Protein AF-A0A2V8AXY9-F1 (afdb_monomer)

Foldseek 3Di:
DPVVVVVVVVVVVVVVVVVVVPPPCVVLLVVLVDQDWDDLVSLVSLLVVQCVLCVQWAKWWDDPPDTHHDDPVSVCLVCVQSVDSPPKTWPGWDDDPNFIWTKIKDWDCDPPNVWTKIKIFTAGSPSSYTFKIWIGTPDPPPDIDMTTIDIDNDD

Nearest PDB structures (foldseek):
  3otl-assembly1_B  TM=3.131E-01  e=5.579E-01  Rhizobium johnstonii 3841
  3rd6-assembly2_A  TM=4.318E-01  e=3.372E+00  Mesorhizobium loti
  3rd6-assembly2_B-2  TM=3.376E-01  e=2.546E+00  Mesorhizobium loti
  3put-assembly1_A  TM=3.020E-01  e=2.275E+00  Rhizobium etli CFN 42
  3put-assembly1_B  TM=3.181E-01  e=4.223E+00  Rhizobium etli CFN 42

Sequence (155 aa):
MNATKEFAALLIVALVAAACGRDQDRPIKDRLRASEPLTEDDIARAFDAVGRAMSGKAPRVKHGALMRQLDEQERAQLFNVLGDPRGLADAGLRAVDGAMVRGVRAPATSPQSEIEATGTVWIDVSSLLPRRYEFTYAMPGFGDTAFDLVFENTP

Structure (mmCIF, N/CA/C/O backbone):
data_AF-A0A2V8AXY9-F1
#
_entry.id   AF-A0A2V8AXY9-F1
#
loop_
_atom_site.group_PDB
_atom_site.id
_atom_site.type_symbol
_atom_site.label_atom_id
_atom_site.label_alt_id
_atom_site.label_comp_id
_atom_site.label_asym_id
_atom_site.label_entity_id
_atom_site.label_seq_id
_atom_site.pdbx_PDB_ins_code
_atom_site.Cartn_x
_atom_site.Cartn_y
_atom_site.Cartn_z
_atom_site.occupancy
_atom_site.B_iso_or_equiv
_atom_site.auth_seq_id
_atom_site.auth_comp_id
_atom_site.auth_asym_id
_atom_site.auth_atom_id
_atom_site.pdbx_PDB_model_num
ATOM 1 N N . MET A 1 1 ? -48.476 11.265 -32.194 1.00 48.16 1 MET A N 1
ATOM 2 C CA . MET A 1 1 ? -47.487 10.163 -32.268 1.00 48.16 1 MET A CA 1
ATOM 3 C C . MET A 1 1 ? -46.087 10.746 -32.072 1.00 48.16 1 MET A C 1
ATOM 5 O O . MET A 1 1 ? -45.482 11.081 -33.069 1.00 48.16 1 MET A O 1
ATOM 9 N N . ASN A 1 2 ? -45.604 10.948 -30.836 1.00 53.28 2 ASN A N 1
ATOM 10 C CA . ASN A 1 2 ? -44.209 11.378 -30.565 1.00 53.28 2 ASN A CA 1
ATOM 11 C C . ASN A 1 2 ? -43.709 10.949 -29.169 1.00 53.28 2 ASN A C 1
ATOM 13 O O . ASN A 1 2 ? -42.538 10.630 -29.027 1.00 53.28 2 ASN A O 1
ATOM 17 N N . ALA A 1 3 ? -44.591 10.806 -28.172 1.00 48.94 3 ALA A N 1
ATOM 18 C CA . ALA A 1 3 ? -44.189 10.406 -26.816 1.00 48.94 3 ALA A CA 1
ATOM 19 C C . ALA A 1 3 ? -43.548 9.001 -26.731 1.00 48.94 3 ALA A C 1
ATOM 21 O O . ALA A 1 3 ? -42.611 8.787 -25.972 1.00 48.94 3 ALA A O 1
ATOM 22 N N . THR A 1 4 ? -43.994 8.036 -27.540 1.00 49.78 4 THR A N 1
ATOM 23 C CA . THR A 1 4 ? -43.473 6.656 -27.492 1.00 49.78 4 THR A CA 1
ATOM 24 C C . THR A 1 4 ? -42.067 6.498 -28.074 1.00 49.78 4 THR A C 1
ATOM 26 O O . THR A 1 4 ? -41.355 5.577 -27.683 1.00 49.78 4 THR A O 1
ATOM 29 N N . LYS A 1 5 ? -41.636 7.395 -28.974 1.00 49.25 5 LYS A N 1
ATOM 30 C CA . LYS A 1 5 ? -40.272 7.379 -29.533 1.00 49.25 5 LYS A CA 1
ATOM 31 C C . LYS A 1 5 ? -39.256 8.009 -28.576 1.00 49.25 5 LYS A C 1
ATOM 33 O O . LYS A 1 5 ? -38.149 7.496 -28.460 1.00 49.25 5 LYS A O 1
ATOM 38 N N . GLU A 1 6 ? -39.648 9.059 -27.855 1.00 51.03 6 GLU A N 1
ATOM 39 C CA . GLU A 1 6 ? -38.782 9.729 -26.873 1.00 51.03 6 GLU A CA 1
ATOM 40 C C . GLU A 1 6 ? -38.516 8.856 -25.639 1.00 51.03 6 GLU A C 1
ATOM 42 O O . GLU A 1 6 ? -37.375 8.756 -25.190 1.00 51.03 6 GLU A O 1
ATOM 47 N N . PHE A 1 7 ? -39.530 8.130 -25.152 1.00 51.56 7 PHE A N 1
ATOM 48 C CA . PHE A 1 7 ? -39.357 7.184 -24.043 1.00 51.56 7 PHE A CA 1
ATOM 49 C C . PHE A 1 7 ? -38.440 6.009 -24.398 1.00 51.56 7 PHE A C 1
ATOM 51 O O . PHE A 1 7 ? -37.609 5.610 -23.583 1.00 51.56 7 PHE A O 1
ATOM 58 N N . ALA A 1 8 ? -38.549 5.473 -25.617 1.00 56.06 8 ALA A N 1
ATOM 59 C CA . ALA A 1 8 ? -37.674 4.397 -26.075 1.00 56.06 8 ALA A CA 1
ATOM 60 C C . ALA A 1 8 ? -36.214 4.868 -26.206 1.00 56.06 8 ALA A C 1
ATOM 62 O O . ALA A 1 8 ? -35.301 4.146 -25.809 1.00 56.06 8 ALA A O 1
ATOM 63 N N . ALA A 1 9 ? -35.990 6.092 -26.694 1.00 55.66 9 ALA A N 1
ATOM 64 C CA . ALA A 1 9 ? -34.653 6.673 -26.793 1.00 55.66 9 ALA A CA 1
ATOM 65 C C . ALA A 1 9 ? -34.007 6.890 -25.410 1.00 55.66 9 ALA A C 1
ATOM 67 O O . ALA A 1 9 ? -32.847 6.530 -25.216 1.00 55.66 9 ALA A O 1
ATOM 68 N N . LEU A 1 10 ? -34.762 7.393 -24.427 1.00 54.16 10 LEU A N 1
ATOM 69 C CA . LEU A 1 10 ? -34.283 7.581 -23.049 1.00 54.16 10 LEU A CA 1
ATOM 70 C C . LEU A 1 10 ? -33.959 6.256 -22.343 1.00 54.16 10 LEU A C 1
ATOM 72 O O . LEU A 1 10 ? -32.947 6.165 -21.647 1.00 54.16 10 LEU A O 1
ATOM 76 N N . LEU A 1 11 ? -34.770 5.215 -22.557 1.00 54.84 11 LEU A N 1
ATOM 77 C CA . LEU A 1 11 ? -34.523 3.896 -21.970 1.00 54.84 11 LEU A CA 1
ATOM 78 C C . LEU A 1 11 ? -33.241 3.259 -22.533 1.00 54.84 11 LEU A C 1
ATOM 80 O O . LEU A 1 11 ? -32.464 2.674 -21.783 1.00 54.84 11 LEU A O 1
ATOM 84 N N . ILE A 1 12 ? -32.986 3.417 -23.837 1.00 58.62 12 ILE A N 1
ATOM 85 C CA . ILE A 1 12 ? -31.780 2.899 -24.499 1.00 58.62 12 ILE A CA 1
ATOM 86 C C . ILE A 1 12 ? -30.528 3.640 -24.009 1.00 58.62 12 ILE A C 1
ATOM 88 O O . ILE A 1 12 ? -29.523 2.995 -23.726 1.00 58.62 12 ILE A O 1
ATOM 92 N N . VAL A 1 13 ? -30.585 4.963 -23.825 1.00 56.72 13 VAL A N 1
ATOM 93 C CA . VAL A 1 13 ? -29.459 5.736 -23.265 1.00 56.72 13 VAL A CA 1
ATOM 94 C C . VAL A 1 13 ? -29.154 5.315 -21.821 1.00 56.72 13 VAL A C 1
ATOM 96 O O . VAL A 1 13 ? -27.987 5.134 -21.477 1.00 56.72 13 VAL A O 1
ATOM 99 N N . ALA A 1 14 ? -30.176 5.068 -20.995 1.00 53.47 14 ALA A N 1
ATOM 100 C CA . ALA A 1 14 ? -29.990 4.566 -19.631 1.00 53.47 14 ALA A CA 1
ATOM 101 C C . ALA A 1 14 ? -29.408 3.136 -19.594 1.00 53.47 14 ALA A C 1
ATOM 103 O O . ALA A 1 14 ? -28.541 2.840 -18.772 1.00 53.47 14 ALA A O 1
ATOM 104 N N . LEU A 1 15 ? -29.826 2.259 -20.514 1.00 49.75 15 LEU A N 1
ATOM 105 C CA . LEU A 1 15 ? -29.297 0.895 -20.649 1.00 49.75 15 LEU A CA 1
ATOM 106 C C . LEU A 1 15 ? -27.848 0.864 -21.166 1.00 49.75 15 LEU A C 1
ATOM 108 O O . LEU A 1 15 ? -27.053 0.051 -20.698 1.00 49.75 15 LEU A O 1
ATOM 112 N N . VAL A 1 16 ? -27.475 1.769 -22.075 1.00 52.25 16 VAL A N 1
ATOM 113 C CA . VAL A 1 16 ? -26.090 1.910 -22.561 1.00 52.25 16 VAL A CA 1
ATOM 114 C C . VAL A 1 16 ? -25.189 2.530 -21.485 1.00 52.25 16 VAL A C 1
ATOM 116 O O . VAL A 1 16 ? -24.059 2.080 -21.314 1.00 52.25 16 VAL A O 1
ATOM 119 N N . ALA A 1 17 ? -25.692 3.475 -20.683 1.00 48.62 17 ALA A N 1
ATOM 120 C CA . ALA A 1 17 ? -24.969 4.002 -19.522 1.00 48.62 17 ALA A CA 1
ATOM 121 C C . ALA A 1 17 ? -24.750 2.932 -18.433 1.00 48.62 17 ALA A C 1
ATOM 123 O O . ALA A 1 17 ? -23.657 2.837 -17.878 1.00 48.62 17 ALA A O 1
ATOM 124 N N . ALA A 1 18 ? -25.739 2.067 -18.182 1.00 48.38 18 ALA A N 1
ATOM 125 C CA . ALA A 1 18 ? -25.604 0.944 -17.251 1.00 48.38 18 ALA A CA 1
ATOM 126 C C . ALA A 1 18 ? -24.646 -0.152 -17.762 1.00 48.38 18 ALA A C 1
ATOM 128 O O . ALA A 1 18 ? -23.953 -0.786 -16.967 1.00 48.38 18 ALA A O 1
ATOM 129 N N . ALA A 1 19 ? -24.557 -0.356 -19.082 1.00 47.75 19 ALA A N 1
ATOM 130 C CA . ALA A 1 19 ? -23.623 -1.301 -19.700 1.00 47.75 19 ALA A CA 1
ATOM 131 C C . ALA A 1 19 ? -22.185 -0.753 -19.831 1.00 47.75 19 ALA A C 1
ATOM 133 O O . ALA A 1 19 ? -21.238 -1.540 -19.805 1.00 47.75 19 ALA A O 1
ATOM 134 N N . CYS A 1 20 ? -22.012 0.571 -19.926 1.00 47.91 20 CYS A N 1
ATOM 135 C CA . CYS A 1 20 ? -20.711 1.251 -19.859 1.00 47.91 20 CYS A CA 1
ATOM 136 C C . CYS A 1 20 ? -20.227 1.505 -18.421 1.00 47.91 20 CYS A C 1
ATOM 138 O O . CYS A 1 20 ? -19.036 1.704 -18.218 1.00 47.91 20 CYS A O 1
ATOM 140 N N . GLY A 1 21 ? -21.101 1.420 -17.411 1.00 41.81 21 GLY A N 1
ATOM 141 C CA . GLY A 1 21 ? -20.737 1.435 -15.984 1.00 41.81 21 GLY A CA 1
ATOM 142 C C . GLY A 1 21 ? -20.100 0.130 -15.480 1.00 41.81 21 GLY A C 1
ATOM 143 O O . GLY A 1 21 ? -20.014 -0.112 -14.277 1.00 41.81 21 GLY A O 1
ATOM 144 N N . ARG A 1 22 ? -19.696 -0.751 -16.401 1.00 53.19 22 ARG A N 1
ATOM 145 C CA . ARG A 1 22 ? -19.135 -2.074 -16.143 1.00 53.19 22 ARG A CA 1
ATOM 146 C C . ARG A 1 22 ? -17.726 -1.927 -15.576 1.00 53.19 22 ARG A C 1
ATOM 148 O O . ARG A 1 22 ? -16.787 -1.812 -16.348 1.00 53.19 22 ARG A O 1
ATOM 155 N N . ASP A 1 23 ? -17.638 -1.919 -14.242 1.00 73.62 23 ASP A N 1
ATOM 156 C CA . ASP A 1 23 ? -16.420 -1.920 -13.410 1.00 73.62 23 ASP A CA 1
ATOM 157 C C . ASP A 1 23 ? -15.228 -1.290 -14.140 1.00 73.62 23 ASP A C 1
ATOM 159 O O . ASP A 1 23 ? -14.371 -1.997 -14.667 1.00 73.62 23 ASP A O 1
ATOM 163 N N . GLN A 1 24 ? -15.220 0.046 -14.226 1.00 82.19 24 GLN A N 1
ATOM 164 C CA . GLN A 1 24 ? -14.175 0.833 -14.898 1.00 82.19 24 GLN A CA 1
ATOM 165 C C . GLN A 1 24 ? -12.755 0.435 -14.454 1.00 82.19 24 GLN A C 1
ATOM 167 O O . GLN A 1 24 ? -11.788 0.624 -15.187 1.00 82.19 24 GLN A O 1
ATOM 172 N N . ASP A 1 25 ? -12.644 -0.146 -13.257 1.00 88.62 25 ASP A N 1
ATOM 173 C CA . ASP A 1 25 ? -11.397 -0.568 -12.649 1.00 88.62 25 ASP A CA 1
ATOM 174 C C . ASP A 1 25 ? -11.048 -2.039 -12.954 1.00 88.62 25 ASP A C 1
ATOM 176 O O . ASP A 1 25 ? -9.989 -2.528 -12.566 1.00 88.62 25 ASP A O 1
ATOM 180 N N . ARG A 1 26 ? -11.885 -2.777 -13.691 1.00 89.50 26 ARG A N 1
ATOM 181 C CA . ARG A 1 26 ? -11.610 -4.165 -14.085 1.00 89.50 26 ARG A CA 1
ATOM 182 C C . ARG A 1 26 ? -10.267 -4.333 -14.808 1.00 89.50 26 ARG A C 1
ATOM 184 O O . ARG A 1 26 ? -9.537 -5.242 -14.417 1.00 89.50 26 ARG A O 1
ATOM 191 N N . PRO A 1 27 ? -9.887 -3.491 -15.793 1.00 93.31 27 PRO A N 1
ATOM 192 C CA . PRO A 1 27 ? -8.594 -3.633 -16.458 1.00 93.31 27 PRO A CA 1
ATOM 193 C C . PRO A 1 27 ? -7.417 -3.546 -15.482 1.00 93.31 27 PRO A C 1
ATOM 195 O O . PRO A 1 27 ? -6.473 -4.326 -15.591 1.00 93.31 27 PRO A O 1
ATOM 198 N N . ILE A 1 28 ? -7.484 -2.644 -14.495 1.00 94.62 28 ILE A N 1
ATOM 199 C CA . ILE A 1 28 ? -6.409 -2.505 -13.511 1.00 94.62 28 ILE A CA 1
ATOM 200 C C . ILE A 1 28 ? -6.431 -3.640 -12.483 1.00 94.62 28 ILE A C 1
ATOM 202 O O . ILE A 1 28 ? -5.373 -4.158 -12.146 1.00 94.62 28 ILE A O 1
ATOM 206 N N . LYS A 1 29 ? -7.606 -4.124 -12.058 1.00 95.12 29 LYS A N 1
ATOM 207 C CA . LYS A 1 29 ? -7.717 -5.323 -11.204 1.00 95.12 29 LYS A CA 1
ATOM 208 C C . LYS A 1 29 ? -7.109 -6.549 -11.881 1.00 95.12 29 LYS A C 1
ATOM 210 O O . LYS A 1 29 ? -6.361 -7.290 -11.252 1.00 95.12 29 LYS A O 1
ATOM 215 N N . ASP A 1 30 ? -7.408 -6.757 -13.161 1.00 95.31 30 ASP A N 1
ATOM 216 C CA . ASP A 1 30 ? -6.846 -7.864 -13.935 1.00 95.31 30 ASP A CA 1
ATOM 217 C C . ASP A 1 30 ? -5.328 -7.710 -14.075 1.00 95.31 30 ASP A C 1
ATOM 219 O O . ASP A 1 30 ? -4.592 -8.679 -13.880 1.00 95.31 30 ASP A O 1
ATOM 223 N N . ARG A 1 31 ? -4.844 -6.479 -14.291 1.00 96.31 31 ARG A N 1
ATOM 224 C CA . ARG A 1 31 ? -3.410 -6.198 -14.360 1.00 96.31 31 ARG A CA 1
ATOM 225 C C . ARG A 1 31 ? -2.680 -6.462 -13.045 1.00 96.31 31 ARG A C 1
ATOM 227 O O . ARG A 1 31 ? -1.626 -7.093 -13.069 1.00 96.31 31 ARG A O 1
ATOM 234 N N . LEU A 1 32 ? -3.240 -6.022 -11.917 1.00 96.50 32 LEU A N 1
ATOM 235 C CA . LEU A 1 32 ? -2.681 -6.268 -10.587 1.00 96.50 32 LEU A CA 1
ATOM 236 C C . LEU A 1 32 ? -2.628 -7.765 -10.261 1.00 96.50 32 LEU A C 1
ATOM 238 O O . LEU A 1 32 ? -1.715 -8.194 -9.562 1.00 96.50 32 LEU A O 1
ATOM 242 N N . ARG A 1 33 ? -3.574 -8.561 -10.779 1.00 96.44 33 ARG A N 1
ATOM 243 C CA . ARG A 1 33 ? -3.648 -10.019 -10.586 1.00 96.44 33 ARG A CA 1
ATOM 244 C C . ARG A 1 33 ? -2.652 -10.804 -11.449 1.00 96.44 33 ARG A C 1
ATOM 246 O O . ARG A 1 33 ? -2.394 -11.967 -11.149 1.00 96.44 33 ARG A O 1
ATOM 253 N N . ALA A 1 34 ? -2.132 -10.197 -12.512 1.00 95.88 34 ALA A N 1
ATOM 254 C CA . ALA A 1 34 ? -1.228 -10.838 -13.459 1.00 95.88 34 ALA A CA 1
ATOM 255 C C . ALA A 1 34 ? 0.176 -11.034 -12.857 1.00 95.88 34 ALA A C 1
ATOM 257 O O . ALA A 1 34 ? 0.657 -10.190 -12.102 1.00 95.88 34 ALA A O 1
ATOM 258 N N . SER A 1 35 ? 0.848 -12.143 -13.170 1.00 93.44 35 SER A N 1
ATOM 259 C CA . SER A 1 35 ? 2.153 -12.488 -12.581 1.00 93.44 35 SER A CA 1
ATOM 260 C C . SER A 1 35 ? 3.291 -11.567 -13.018 1.00 93.44 35 SER A C 1
ATOM 262 O O . SER A 1 35 ? 4.289 -11.446 -12.313 1.00 93.44 35 SER A O 1
ATOM 264 N N . GLU A 1 36 ? 3.152 -10.920 -14.172 1.00 96.19 36 GLU A N 1
ATOM 265 C CA . GLU A 1 36 ? 4.164 -10.046 -14.750 1.00 96.19 36 GLU A CA 1
ATOM 266 C C . GLU A 1 36 ? 4.409 -8.826 -13.853 1.00 96.19 36 GLU A C 1
ATOM 268 O O . GLU A 1 36 ? 3.431 -8.250 -13.353 1.00 96.19 36 GLU A O 1
ATOM 273 N N . PRO A 1 37 ? 5.673 -8.388 -13.681 1.00 96.12 37 PRO A N 1
ATOM 274 C CA . PRO A 1 37 ? 6.006 -7.185 -12.925 1.00 96.12 37 PRO A CA 1
ATOM 275 C C . PRO A 1 37 ? 5.235 -5.963 -13.415 1.00 96.12 37 PRO A C 1
ATOM 277 O O . PRO A 1 37 ? 5.051 -5.820 -14.624 1.00 96.12 37 PRO A O 1
ATOM 280 N N . LEU A 1 38 ? 4.770 -5.101 -12.509 1.00 96.00 38 LEU A N 1
ATOM 281 C CA . LEU A 1 38 ? 4.081 -3.866 -12.900 1.00 96.00 38 LEU A CA 1
ATOM 282 C C . LEU A 1 38 ? 5.052 -2.894 -13.574 1.00 96.00 38 LEU A C 1
ATOM 284 O O . LEU A 1 38 ? 6.190 -2.740 -13.131 1.00 96.00 38 LEU A O 1
ATOM 288 N N . THR A 1 39 ? 4.589 -2.219 -14.622 1.00 94.81 39 THR A N 1
ATOM 289 C CA . THR A 1 39 ? 5.294 -1.057 -15.172 1.00 94.81 39 THR A CA 1
ATOM 290 C C . THR A 1 39 ? 4.998 0.194 -14.343 1.00 94.81 39 THR A C 1
ATOM 292 O O . THR A 1 39 ? 4.067 0.215 -13.538 1.00 94.81 39 THR A O 1
ATOM 295 N N . GLU A 1 40 ? 5.754 1.269 -14.567 1.00 92.19 40 GLU A N 1
ATOM 296 C CA . GLU A 1 40 ? 5.476 2.570 -13.941 1.00 92.19 40 GLU A CA 1
ATOM 297 C C . GLU A 1 40 ? 4.060 3.075 -14.278 1.00 92.19 40 GLU A C 1
ATOM 299 O O . GLU A 1 40 ? 3.314 3.477 -13.385 1.00 92.19 40 GLU A O 1
ATOM 304 N N . ASP A 1 41 ? 3.632 2.938 -15.538 1.00 93.00 41 ASP A N 1
ATOM 305 C CA . ASP A 1 41 ? 2.269 3.278 -15.969 1.00 93.00 41 ASP A CA 1
ATOM 306 C C . ASP A 1 41 ? 1.198 2.421 -15.274 1.00 93.00 41 ASP A C 1
ATOM 308 O O . ASP A 1 41 ? 0.106 2.902 -14.962 1.00 93.00 41 ASP A O 1
ATOM 312 N N . ASP A 1 42 ? 1.480 1.135 -15.031 1.00 95.44 42 ASP A N 1
ATOM 313 C CA . ASP A 1 42 ? 0.574 0.266 -14.279 1.00 95.44 42 ASP A CA 1
ATOM 314 C C . ASP A 1 42 ? 0.417 0.752 -12.837 1.00 95.44 42 ASP A C 1
ATOM 316 O O . ASP A 1 42 ? -0.704 0.794 -12.328 1.00 95.44 42 ASP A O 1
ATOM 320 N N . ILE A 1 43 ? 1.520 1.150 -12.195 1.00 95.12 43 ILE A N 1
ATOM 321 C CA . ILE A 1 43 ? 1.523 1.671 -10.824 1.00 95.12 43 ILE A CA 1
ATOM 322 C C . ILE A 1 43 ? 0.748 2.990 -10.749 1.00 95.12 43 ILE A C 1
ATOM 324 O O . ILE A 1 43 ? -0.128 3.123 -9.894 1.00 95.12 43 ILE A O 1
ATOM 328 N N . ALA A 1 44 ? 0.987 3.925 -11.672 1.00 92.75 44 ALA A N 1
ATOM 329 C CA . ALA A 1 44 ? 0.254 5.189 -11.724 1.00 92.75 44 ALA A CA 1
ATOM 330 C C . ALA A 1 44 ? -1.264 4.963 -11.859 1.00 92.75 44 ALA A C 1
ATOM 332 O O . ALA A 1 44 ? -2.054 5.495 -11.076 1.00 92.75 44 ALA A O 1
ATOM 333 N N . ARG A 1 45 ? -1.687 4.079 -12.776 1.00 93.31 45 ARG A N 1
ATOM 334 C CA . ARG A 1 45 ? -3.108 3.717 -12.936 1.00 93.31 45 ARG A CA 1
ATOM 335 C C . ARG A 1 45 ? -3.688 3.010 -11.713 1.00 93.31 45 ARG A C 1
ATOM 337 O O . ARG A 1 45 ? -4.860 3.217 -11.390 1.00 93.31 45 ARG A O 1
ATOM 344 N N . ALA A 1 46 ? -2.902 2.163 -11.048 1.00 94.12 46 ALA A N 1
ATOM 345 C CA . ALA A 1 46 ? -3.312 1.513 -9.808 1.00 94.12 46 ALA A CA 1
ATOM 346 C C . ALA A 1 46 ? -3.578 2.548 -8.714 1.00 94.12 46 ALA A C 1
ATOM 348 O O . ALA A 1 46 ? -4.590 2.448 -8.027 1.00 94.12 46 ALA A O 1
ATOM 349 N N . PHE A 1 47 ? -2.728 3.565 -8.600 1.00 93.31 47 PHE A N 1
ATOM 350 C CA . PHE A 1 47 ? -2.864 4.636 -7.617 1.00 93.31 47 PHE A CA 1
ATOM 351 C C . PHE A 1 47 ? -4.089 5.511 -7.864 1.00 93.31 47 PHE A C 1
ATOM 353 O O . PHE A 1 47 ? -4.828 5.794 -6.922 1.00 93.31 47 PHE A O 1
ATOM 360 N N . ASP A 1 48 ? -4.381 5.848 -9.120 1.00 92.12 48 ASP A N 1
ATOM 361 C CA . ASP A 1 48 ? -5.623 6.543 -9.468 1.00 92.12 48 ASP A CA 1
ATOM 362 C C . ASP A 1 48 ? -6.858 5.736 -9.041 1.00 92.12 48 ASP A C 1
ATOM 364 O O . ASP A 1 48 ? -7.838 6.281 -8.524 1.00 92.12 48 ASP A O 1
ATOM 368 N N . ALA A 1 49 ? -6.822 4.419 -9.251 1.00 93.38 49 ALA A N 1
ATOM 369 C CA . ALA A 1 49 ? -7.916 3.530 -8.884 1.00 93.38 49 ALA A CA 1
ATOM 370 C C . ALA A 1 49 ? -8.030 3.342 -7.362 1.00 93.38 49 ALA A C 1
ATOM 372 O O . ALA A 1 49 ? -9.140 3.352 -6.828 1.00 93.38 49 ALA A O 1
ATOM 373 N N . VAL A 1 50 ? -6.901 3.262 -6.651 1.00 93.81 50 VAL A N 1
ATOM 374 C CA . VAL A 1 50 ? -6.845 3.260 -5.181 1.00 93.81 50 VAL A CA 1
ATOM 375 C C . VAL A 1 50 ? -7.420 4.560 -4.622 1.00 93.81 50 VAL A C 1
ATOM 377 O O . VAL A 1 50 ? -8.273 4.512 -3.739 1.00 93.81 50 VAL A O 1
ATOM 380 N N . GLY A 1 51 ? -7.039 5.716 -5.169 1.00 91.50 51 GLY A N 1
ATOM 381 C CA . GLY A 1 51 ? -7.572 7.018 -4.766 1.00 91.50 51 GLY A CA 1
ATOM 382 C C . GLY A 1 51 ? -9.094 7.094 -4.914 1.00 91.50 51 GLY A C 1
ATOM 383 O O . GLY A 1 51 ? -9.787 7.533 -3.995 1.00 91.50 51 GLY A O 1
ATOM 384 N N . ARG A 1 52 ? -9.642 6.575 -6.024 1.00 91.81 52 ARG A N 1
ATOM 385 C CA . ARG A 1 52 ? -11.099 6.437 -6.201 1.00 91.81 52 ARG A CA 1
ATOM 386 C C . ARG A 1 52 ? -11.719 5.480 -5.182 1.00 91.81 52 ARG A C 1
ATOM 388 O O . ARG A 1 52 ? -12.745 5.816 -4.596 1.00 91.81 52 ARG A O 1
ATOM 395 N N . ALA A 1 53 ? -11.109 4.319 -4.947 1.00 91.75 53 ALA A N 1
ATOM 396 C CA . ALA A 1 53 ? -11.622 3.307 -4.022 1.00 91.75 53 ALA A CA 1
ATOM 397 C C . ALA A 1 53 ? -11.626 3.779 -2.557 1.00 91.75 53 ALA A C 1
ATOM 399 O O . ALA A 1 53 ? -12.537 3.421 -1.797 1.00 91.75 53 ALA A O 1
ATOM 400 N N . MET A 1 54 ? -10.626 4.585 -2.182 1.00 90.69 54 MET A N 1
ATOM 401 C CA . MET A 1 54 ? -10.475 5.221 -0.871 1.00 90.69 54 MET A CA 1
ATOM 402 C C . MET A 1 54 ? -11.350 6.468 -0.702 1.00 90.69 54 MET A C 1
ATOM 404 O O . MET A 1 54 ? -11.543 6.914 0.427 1.00 90.69 54 MET A O 1
ATOM 408 N N . SER A 1 55 ? -11.882 7.042 -1.783 1.00 89.62 55 SER A N 1
ATOM 409 C CA . SER A 1 55 ? -12.664 8.276 -1.710 1.00 89.62 55 SER A CA 1
ATOM 410 C C . SER A 1 55 ? -13.858 8.119 -0.763 1.00 89.62 55 SER A C 1
ATOM 412 O O . SER A 1 55 ? -14.628 7.162 -0.852 1.00 89.62 55 SER A O 1
ATOM 414 N N . GLY A 1 56 ? -13.977 9.049 0.186 1.00 85.19 56 GLY A N 1
ATOM 415 C CA . GLY A 1 56 ? -15.009 9.025 1.223 1.00 85.19 56 GLY A CA 1
ATOM 416 C C . GLY A 1 56 ? -14.811 7.979 2.326 1.00 85.19 56 GLY A C 1
ATOM 417 O O . GLY A 1 56 ? -15.702 7.849 3.162 1.00 85.19 56 GLY A O 1
ATOM 418 N N . LYS A 1 57 ? -13.680 7.256 2.363 1.00 88.69 57 LYS A N 1
ATOM 419 C CA . LYS A 1 57 ? -13.356 6.248 3.386 1.00 88.69 57 LYS A CA 1
ATOM 420 C C . LYS A 1 57 ? -12.070 6.618 4.118 1.00 88.69 57 LYS A C 1
ATOM 422 O O . LYS A 1 57 ? -11.052 6.920 3.500 1.00 88.69 57 LYS A O 1
ATOM 427 N N . ALA A 1 58 ? -12.093 6.540 5.444 1.00 87.19 58 ALA A N 1
ATOM 428 C CA . ALA A 1 58 ? -10.896 6.730 6.253 1.00 87.19 58 ALA A CA 1
ATOM 429 C C . ALA A 1 58 ? -10.245 5.370 6.558 1.00 87.19 58 ALA A C 1
ATOM 431 O O . ALA A 1 58 ? -10.936 4.485 7.074 1.00 87.19 58 ALA A O 1
ATOM 432 N N . PRO A 1 59 ? -8.939 5.185 6.282 1.00 91.44 59 PRO A N 1
ATOM 43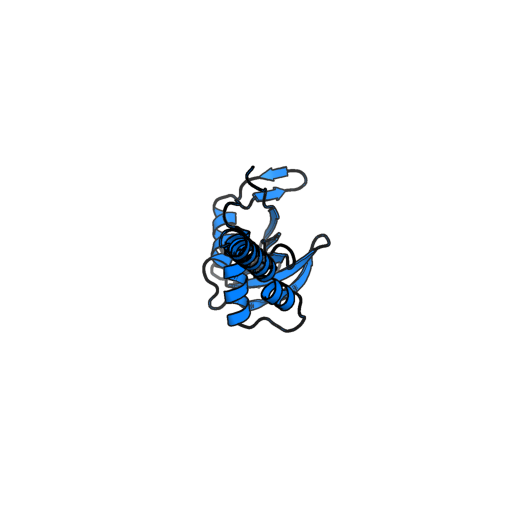3 C CA . PRO A 1 59 ? -8.239 3.990 6.723 1.00 91.44 59 PRO A CA 1
ATOM 434 C C . PRO A 1 59 ? -8.207 3.924 8.254 1.00 91.44 59 PRO A C 1
ATOM 436 O O . PRO A 1 59 ? -8.077 4.938 8.948 1.00 91.44 59 PRO A O 1
ATOM 439 N N . ARG A 1 60 ? -8.295 2.706 8.776 1.00 93.44 60 ARG A N 1
ATOM 440 C CA . ARG A 1 60 ? -8.108 2.359 10.185 1.00 93.44 60 ARG A CA 1
ATOM 441 C C . ARG A 1 60 ? -7.108 1.218 10.295 1.00 93.44 60 ARG A C 1
ATOM 443 O O . ARG A 1 60 ? -7.003 0.402 9.386 1.00 93.44 60 ARG A O 1
ATOM 450 N N . VAL A 1 61 ? -6.404 1.146 11.417 1.00 92.88 61 VAL A N 1
ATOM 451 C CA . VAL A 1 61 ? -5.516 0.027 11.734 1.00 92.88 61 VAL A CA 1
ATOM 452 C C . VAL A 1 61 ? -6.294 -1.031 12.497 1.00 92.88 61 VAL A C 1
ATOM 454 O O . VAL A 1 61 ? -7.008 -0.721 13.456 1.00 92.88 61 VAL A O 1
ATOM 457 N N . LYS A 1 62 ? -6.123 -2.288 12.094 1.00 89.56 62 LYS A N 1
ATOM 458 C CA . LYS A 1 62 ? -6.582 -3.448 12.852 1.00 89.56 62 LYS A CA 1
ATOM 459 C C . LYS A 1 62 ? -5.490 -3.887 1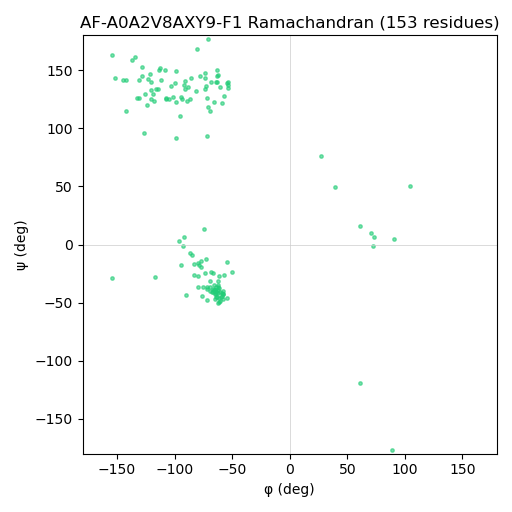3.828 1.00 89.56 62 LYS A C 1
ATOM 461 O O . LYS A 1 62 ? -4.375 -4.199 13.424 1.00 89.56 62 LYS A O 1
ATOM 466 N N . HIS A 1 63 ? -5.823 -3.951 15.113 1.00 81.38 63 HIS A N 1
ATOM 467 C CA . HIS A 1 63 ? -4.943 -4.442 16.170 1.00 81.38 63 HIS A CA 1
ATOM 468 C C . HIS A 1 63 ? -5.667 -5.537 16.963 1.00 81.38 63 HIS A C 1
ATOM 470 O O . HIS A 1 63 ? -6.492 -5.265 17.839 1.00 81.38 63 HIS A O 1
ATOM 476 N N . GLY A 1 64 ? -5.413 -6.798 16.605 1.00 79.19 64 GLY A N 1
ATOM 477 C CA . GLY A 1 64 ? -6.176 -7.934 17.123 1.00 79.19 64 GLY A CA 1
ATOM 478 C C . GLY A 1 64 ? -7.660 -7.833 16.748 1.00 79.19 64 GLY A C 1
ATOM 479 O O . GLY A 1 64 ? -8.008 -7.813 15.566 1.00 79.19 64 GLY A O 1
ATOM 480 N N . ALA A 1 65 ? -8.531 -7.773 17.758 1.00 78.56 65 ALA A N 1
ATOM 481 C CA . ALA A 1 65 ? -9.976 -7.598 17.584 1.00 78.56 65 ALA A CA 1
ATOM 482 C C . ALA A 1 65 ? -10.416 -6.124 17.492 1.00 78.56 65 ALA A C 1
ATOM 484 O O . ALA A 1 65 ? -11.585 -5.853 17.227 1.00 78.56 65 ALA A O 1
ATOM 485 N N . LEU A 1 66 ? -9.507 -5.174 17.729 1.00 85.38 66 LEU A N 1
ATOM 486 C CA . LEU A 1 66 ? -9.822 -3.750 17.787 1.00 85.38 66 LEU A CA 1
ATOM 487 C C . LEU A 1 66 ? -9.482 -3.049 16.473 1.00 85.38 66 LEU A C 1
ATOM 489 O O . LEU A 1 66 ? -8.526 -3.404 15.783 1.00 85.38 66 LEU A O 1
ATOM 493 N N . MET A 1 67 ? -10.256 -2.013 16.166 1.00 90.69 67 MET A N 1
ATOM 494 C CA . MET A 1 67 ? -9.975 -1.070 15.089 1.00 90.69 67 MET A CA 1
ATOM 495 C C . MET A 1 67 ? -9.713 0.299 15.702 1.00 90.69 67 MET A C 1
ATOM 497 O O . MET A 1 67 ? -10.469 0.752 16.563 1.00 90.69 67 MET A O 1
ATOM 501 N N . ARG A 1 68 ? -8.652 0.967 15.256 1.00 93.19 68 ARG A N 1
ATOM 502 C CA . ARG A 1 68 ? -8.326 2.331 15.683 1.00 93.19 68 ARG A CA 1
ATOM 503 C C . ARG A 1 68 ? -7.949 3.201 14.498 1.00 93.19 68 ARG A C 1
ATOM 505 O O . ARG A 1 68 ? -7.616 2.703 13.428 1.00 93.19 68 ARG A O 1
ATOM 512 N N . GLN A 1 69 ? -8.001 4.512 14.692 1.00 92.69 69 GLN A N 1
ATOM 513 C CA . GLN A 1 69 ? -7.426 5.430 13.714 1.00 92.69 69 GLN A CA 1
ATOM 514 C C . GLN A 1 69 ? -5.912 5.209 13.609 1.00 92.69 69 GLN A C 1
ATOM 516 O O . GLN A 1 69 ? -5.277 4.794 14.586 1.00 92.69 69 GLN A O 1
ATOM 521 N N . LEU A 1 70 ? -5.370 5.473 12.418 1.00 91.81 70 LEU A N 1
ATOM 522 C CA . LEU A 1 70 ? -3.927 5.590 12.233 1.00 91.81 70 LEU A CA 1
ATOM 523 C C . LEU A 1 70 ? -3.439 6.740 13.112 1.00 91.81 70 LEU A C 1
ATOM 525 O O . LEU A 1 70 ? -4.070 7.804 13.136 1.00 91.81 70 LEU A O 1
ATOM 529 N N . ASP A 1 71 ? -2.333 6.530 13.813 1.00 91.88 71 ASP A N 1
ATOM 530 C CA . ASP A 1 71 ? -1.635 7.647 14.435 1.00 91.88 71 ASP A CA 1
ATOM 531 C C . ASP A 1 71 ? -0.941 8.517 13.368 1.00 91.88 71 ASP A C 1
ATOM 533 O O . ASP A 1 71 ? -1.002 8.258 12.160 1.00 91.88 71 ASP A O 1
ATOM 537 N N . GLU A 1 72 ? -0.324 9.614 13.800 1.00 90.06 72 GLU A N 1
ATOM 538 C CA . GLU A 1 72 ? 0.330 10.547 12.885 1.00 90.06 72 GLU A CA 1
ATOM 539 C C . GLU A 1 72 ? 1.478 9.900 12.099 1.00 90.06 72 GLU A C 1
ATOM 541 O O . GLU A 1 72 ? 1.626 10.174 10.904 1.00 90.06 72 GLU A O 1
ATOM 546 N N . GLN A 1 73 ? 2.243 9.015 12.739 1.00 88.44 73 GLN A N 1
ATOM 547 C CA . GLN A 1 73 ? 3.391 8.350 12.135 1.00 88.44 73 GLN A CA 1
ATOM 548 C C . GLN A 1 73 ? 2.948 7.307 11.105 1.00 88.44 73 GLN A C 1
ATOM 550 O O . GLN A 1 73 ? 3.439 7.317 9.978 1.00 88.44 73 GLN A O 1
ATOM 555 N N . GLU A 1 74 ? 1.993 6.446 11.451 1.00 91.19 74 GLU A N 1
ATOM 556 C CA . GLU A 1 74 ? 1.419 5.443 10.547 1.00 91.19 74 GLU A CA 1
ATOM 557 C C . GLU A 1 74 ? 0.767 6.100 9.334 1.00 91.19 74 GLU A C 1
ATOM 559 O O . GLU A 1 74 ? 0.918 5.637 8.201 1.00 91.19 74 GLU A O 1
ATOM 564 N N . ARG A 1 75 ? 0.062 7.215 9.559 1.00 90.31 75 ARG A N 1
ATOM 565 C CA . ARG A 1 75 ? -0.536 8.003 8.484 1.00 90.31 75 ARG A CA 1
ATOM 566 C C . ARG A 1 75 ? 0.545 8.550 7.559 1.00 90.31 75 ARG A C 1
ATOM 568 O O . ARG A 1 75 ? 0.438 8.368 6.350 1.00 90.31 75 ARG A O 1
ATOM 575 N N . ALA A 1 76 ? 1.583 9.184 8.100 1.00 88.25 76 ALA A N 1
ATOM 576 C CA . ALA A 1 76 ? 2.685 9.702 7.294 1.00 88.25 76 ALA A CA 1
ATOM 577 C C . ALA A 1 76 ? 3.364 8.585 6.485 1.00 88.25 76 ALA A C 1
ATOM 579 O O . ALA A 1 76 ? 3.576 8.735 5.288 1.00 88.25 76 ALA A O 1
ATOM 580 N N . GLN A 1 77 ? 3.628 7.435 7.104 1.00 88.19 77 GLN A N 1
ATOM 581 C CA . GLN A 1 77 ? 4.232 6.276 6.447 1.00 88.19 77 GLN A CA 1
ATOM 582 C C . GLN A 1 77 ? 3.379 5.728 5.295 1.00 88.19 77 GLN A C 1
ATOM 584 O O . GLN A 1 77 ? 3.881 5.552 4.185 1.00 88.19 77 GLN A O 1
ATOM 589 N N . LEU A 1 78 ? 2.083 5.514 5.532 1.00 89.06 78 LEU A N 1
ATOM 590 C CA . LEU A 1 78 ? 1.157 5.040 4.505 1.00 89.06 78 LEU A CA 1
ATOM 591 C C . LEU A 1 78 ? 1.067 6.028 3.332 1.00 89.06 78 LEU A C 1
ATOM 593 O O . LEU A 1 78 ? 1.169 5.631 2.170 1.00 89.06 78 LEU A O 1
ATOM 597 N N . PHE A 1 79 ? 0.884 7.316 3.629 1.00 88.94 79 PHE A N 1
ATOM 598 C CA . PHE A 1 79 ? 0.695 8.338 2.600 1.00 88.94 79 PHE A CA 1
ATOM 599 C C . PHE A 1 79 ? 1.992 8.780 1.919 1.00 88.94 79 PHE A C 1
ATOM 601 O O . PHE A 1 79 ? 1.919 9.281 0.804 1.00 88.94 79 PHE A O 1
ATOM 608 N N . ASN A 1 80 ? 3.166 8.525 2.499 1.00 85.88 80 ASN A N 1
ATOM 609 C CA . ASN A 1 80 ? 4.436 8.682 1.785 1.00 85.88 80 ASN A CA 1
ATOM 610 C C . ASN A 1 80 ? 4.521 7.734 0.587 1.00 85.88 80 ASN A C 1
ATOM 612 O O . ASN A 1 80 ? 5.003 8.132 -0.466 1.00 85.88 80 ASN A O 1
ATOM 616 N N . VAL A 1 81 ? 4.024 6.500 0.730 1.00 86.06 81 VAL A N 1
ATOM 617 C CA . VAL A 1 81 ? 3.964 5.560 -0.396 1.00 86.06 81 VAL A CA 1
ATOM 618 C C . VAL A 1 81 ? 2.826 5.928 -1.338 1.00 86.06 81 VAL A C 1
ATOM 620 O O . VAL A 1 81 ? 3.034 5.926 -2.539 1.00 86.06 81 VAL A O 1
ATOM 623 N N . LEU A 1 82 ? 1.635 6.247 -0.815 1.00 87.25 82 LEU A N 1
ATOM 624 C CA . LEU A 1 82 ? 0.443 6.517 -1.634 1.00 87.25 82 LEU A CA 1
ATOM 625 C C . LEU A 1 82 ? 0.420 7.903 -2.307 1.00 87.25 82 LEU A C 1
ATOM 627 O O . LEU A 1 82 ? -0.414 8.138 -3.178 1.00 87.25 82 LEU A O 1
ATOM 631 N N . GLY A 1 83 ? 1.279 8.830 -1.884 1.00 83.38 83 GLY A N 1
ATOM 632 C CA . GLY A 1 83 ? 1.223 10.238 -2.281 1.00 83.38 83 GLY A CA 1
ATOM 633 C C . GLY A 1 83 ? 1.891 10.567 -3.617 1.00 83.38 83 GLY A C 1
ATOM 634 O O . GLY A 1 83 ? 1.487 11.536 -4.257 1.00 83.38 83 GLY A O 1
ATOM 635 N N . ASP A 1 84 ? 2.882 9.783 -4.050 1.00 82.38 84 ASP A N 1
ATOM 636 C CA . ASP A 1 84 ? 3.584 9.985 -5.322 1.00 82.38 84 ASP A CA 1
ATOM 637 C C . ASP A 1 84 ? 3.895 8.630 -5.980 1.00 82.38 84 ASP A C 1
ATOM 639 O O . ASP A 1 84 ? 4.673 7.855 -5.424 1.00 82.38 84 ASP A O 1
ATOM 643 N N . PRO A 1 85 ? 3.310 8.316 -7.152 1.00 81.25 85 PRO A N 1
ATOM 644 C CA . PRO A 1 85 ? 3.571 7.056 -7.842 1.00 81.25 85 PRO A CA 1
ATOM 645 C C . PRO A 1 85 ? 4.964 6.982 -8.492 1.00 81.25 85 PRO A C 1
ATOM 647 O O . PRO A 1 85 ? 5.376 5.904 -8.925 1.00 81.25 85 PRO A O 1
ATOM 650 N N . ARG A 1 86 ? 5.696 8.099 -8.601 1.00 79.81 86 ARG A N 1
ATOM 651 C CA . ARG A 1 86 ? 6.988 8.146 -9.301 1.00 79.81 86 ARG A CA 1
ATOM 652 C C . ARG A 1 86 ? 8.083 7.453 -8.502 1.00 79.81 86 ARG A C 1
ATOM 654 O O . ARG A 1 86 ? 8.232 7.665 -7.302 1.00 79.81 86 ARG A O 1
ATOM 661 N N . GLY A 1 87 ? 8.900 6.660 -9.193 1.00 81.19 87 GLY A N 1
ATOM 662 C CA . GLY A 1 87 ? 10.019 5.940 -8.573 1.00 81.19 87 GLY A CA 1
ATOM 663 C C . GLY A 1 87 ? 9.595 4.793 -7.651 1.00 81.19 87 GLY A C 1
ATOM 664 O O . GLY A 1 87 ? 10.438 4.238 -6.945 1.00 81.19 87 GLY A O 1
ATOM 665 N N . LEU A 1 88 ? 8.311 4.425 -7.658 1.00 90.88 88 LEU A N 1
ATOM 666 C CA . LEU A 1 88 ? 7.819 3.249 -6.961 1.00 90.88 88 LEU A CA 1
ATOM 667 C C . LEU A 1 88 ? 8.137 1.979 -7.749 1.00 90.88 88 LEU A C 1
ATOM 669 O O . LEU A 1 88 ? 8.100 1.949 -8.978 1.00 90.88 88 LEU A O 1
ATOM 673 N N . ALA A 1 89 ? 8.417 0.909 -7.016 1.00 93.00 89 ALA A N 1
ATOM 674 C CA . ALA A 1 89 ? 8.716 -0.399 -7.570 1.00 93.00 89 ALA A CA 1
ATOM 675 C C . ALA A 1 89 ? 7.620 -1.404 -7.220 1.00 93.00 89 ALA A C 1
ATOM 677 O O . ALA A 1 89 ? 6.991 -1.348 -6.162 1.00 93.00 89 ALA A O 1
ATOM 678 N N . ASP A 1 90 ? 7.434 -2.378 -8.094 1.00 96.06 90 ASP A N 1
ATOM 679 C CA . ASP A 1 90 ? 6.586 -3.522 -7.817 1.00 96.06 90 ASP A CA 1
ATOM 680 C C . ASP A 1 90 ? 7.236 -4.458 -6.786 1.00 96.06 90 ASP A C 1
ATOM 682 O O . ASP A 1 90 ? 8.364 -4.921 -6.964 1.00 96.06 90 ASP A O 1
ATOM 686 N N . ALA A 1 91 ? 6.512 -4.755 -5.707 1.00 95.69 91 ALA A N 1
ATOM 687 C CA . ALA A 1 91 ? 6.929 -5.705 -4.675 1.00 95.69 91 ALA A CA 1
ATOM 688 C C . ALA A 1 91 ? 6.334 -7.109 -4.881 1.00 95.69 91 ALA A C 1
ATOM 690 O O . ALA A 1 91 ? 6.572 -8.006 -4.068 1.00 95.69 91 ALA A O 1
ATOM 691 N N . GLY A 1 92 ? 5.588 -7.310 -5.970 1.00 96.62 92 GLY A N 1
ATOM 692 C CA . GLY A 1 92 ? 5.063 -8.601 -6.391 1.00 96.62 92 GLY A CA 1
ATOM 693 C C . GLY A 1 92 ? 3.698 -8.949 -5.800 1.00 96.62 92 GLY A C 1
ATOM 694 O O . GLY A 1 92 ? 3.047 -8.156 -5.115 1.00 96.62 92 GLY A O 1
ATOM 695 N N . LEU A 1 93 ? 3.244 -10.162 -6.120 1.00 96.88 93 LEU A N 1
ATOM 696 C CA . LEU A 1 93 ? 1.965 -10.733 -5.693 1.00 96.88 93 LEU A CA 1
ATOM 697 C C . LEU A 1 93 ? 2.140 -11.673 -4.509 1.00 96.88 93 LEU A C 1
ATOM 699 O O . LEU A 1 93 ? 3.033 -12.520 -4.518 1.00 96.88 93 LEU A O 1
ATOM 703 N N . ARG A 1 94 ? 1.226 -11.600 -3.539 1.00 95.88 94 ARG A N 1
ATOM 704 C CA . ARG A 1 94 ? 1.112 -12.626 -2.495 1.00 95.88 94 ARG A CA 1
ATOM 705 C C . ARG A 1 94 ? -0.288 -12.704 -1.901 1.00 95.88 94 ARG A C 1
ATOM 707 O O . ARG A 1 94 ? -1.080 -11.769 -2.000 1.00 95.88 94 ARG A O 1
ATOM 714 N N . ALA A 1 95 ? -0.565 -13.816 -1.227 1.00 93.44 95 ALA A N 1
ATOM 715 C CA . ALA A 1 95 ? -1.726 -13.934 -0.359 1.00 93.44 95 ALA A CA 1
ATOM 716 C C . ALA A 1 95 ? -1.426 -13.309 1.010 1.00 93.44 95 ALA A C 1
ATOM 718 O O . ALA A 1 95 ? -0.411 -13.622 1.630 1.00 93.44 95 ALA A O 1
ATOM 719 N N . VAL A 1 96 ? -2.334 -12.471 1.496 1.00 87.75 96 VAL A N 1
ATOM 720 C CA . VAL A 1 96 ? -2.387 -11.999 2.889 1.00 87.75 96 VAL A CA 1
ATOM 721 C C . VAL A 1 96 ? -3.791 -12.315 3.373 1.00 87.75 96 VAL A C 1
ATOM 723 O O . VAL A 1 96 ? -4.726 -12.010 2.646 1.00 87.75 96 VAL A O 1
ATOM 726 N N . ASP A 1 97 ? -3.977 -12.961 4.526 1.00 85.50 97 ASP A N 1
ATOM 727 C CA . ASP A 1 97 ? -5.294 -13.245 5.131 1.00 85.50 97 ASP A CA 1
ATOM 728 C C . ASP A 1 97 ? -6.397 -13.637 4.125 1.00 85.50 97 ASP A C 1
ATOM 730 O O . ASP A 1 97 ? -7.464 -13.014 4.068 1.00 85.50 97 ASP A O 1
ATOM 734 N N . GLY A 1 98 ? -6.093 -14.595 3.245 1.00 87.00 98 GLY A N 1
ATOM 735 C CA . GLY A 1 98 ? -7.021 -15.123 2.239 1.00 87.00 98 GLY A CA 1
ATOM 736 C C . GLY A 1 98 ? -7.363 -14.206 1.055 1.00 87.00 98 GLY A C 1
ATOM 737 O O . GLY A 1 98 ? -8.093 -14.651 0.173 1.00 87.00 98 GLY A O 1
ATOM 738 N N . ALA A 1 99 ? -6.841 -12.976 0.982 1.00 92.44 99 ALA A N 1
ATOM 739 C CA . ALA A 1 99 ? -6.994 -12.117 -0.194 1.00 92.44 99 ALA A CA 1
ATOM 740 C C . ALA A 1 99 ? -5.682 -11.977 -0.958 1.00 92.44 99 ALA A C 1
ATOM 742 O O . ALA A 1 99 ? -4.586 -12.038 -0.396 1.00 92.44 99 ALA A O 1
ATOM 743 N N . MET A 1 100 ? -5.818 -11.775 -2.264 1.00 96.94 100 MET A N 1
ATOM 744 C CA . MET A 1 100 ? -4.685 -11.540 -3.137 1.00 96.94 100 MET A CA 1
ATOM 745 C C . MET A 1 100 ? -4.336 -10.064 -3.149 1.00 96.94 100 MET A C 1
ATOM 747 O O . MET A 1 100 ? -5.197 -9.226 -3.425 1.00 96.94 100 MET A O 1
ATOM 751 N N . VAL A 1 101 ? -3.077 -9.764 -2.838 1.00 97.69 101 VAL A N 1
ATOM 752 C CA . VAL A 1 101 ? -2.565 -8.400 -2.753 1.00 97.69 101 VAL A CA 1
ATOM 753 C C . VAL A 1 101 ? -1.379 -8.204 -3.690 1.00 97.69 101 VAL A C 1
ATOM 755 O O . VAL A 1 101 ? -0.538 -9.095 -3.831 1.00 97.69 101 VAL A O 1
ATOM 758 N N . ARG A 1 102 ? -1.297 -7.021 -4.304 1.00 97.94 102 ARG A N 1
ATOM 759 C CA . ARG A 1 102 ? -0.133 -6.565 -5.069 1.00 97.94 102 ARG A CA 1
ATOM 760 C C . ARG A 1 102 ? 0.589 -5.483 -4.281 1.00 97.94 102 ARG A C 1
ATOM 762 O O . ARG A 1 102 ? -0.041 -4.522 -3.844 1.00 97.94 102 ARG A O 1
ATOM 769 N N . GLY A 1 103 ? 1.881 -5.671 -4.052 1.00 97.12 103 GLY A N 1
ATOM 770 C CA . GLY A 1 103 ? 2.689 -4.725 -3.295 1.00 97.12 103 GLY A CA 1
ATOM 771 C C . GLY A 1 103 ? 3.274 -3.641 -4.191 1.00 97.12 103 GLY A C 1
ATOM 772 O O . GLY A 1 103 ? 3.816 -3.944 -5.250 1.00 97.12 103 GLY A O 1
ATOM 773 N N . VAL A 1 104 ? 3.216 -2.393 -3.740 1.00 95.75 104 VAL A N 1
ATOM 774 C CA . VAL A 1 104 ? 3.959 -1.274 -4.327 1.00 95.75 104 VAL A CA 1
ATOM 775 C C . VAL A 1 104 ? 4.895 -0.717 -3.262 1.00 95.75 104 VAL A C 1
ATOM 777 O O . VAL A 1 104 ? 4.479 -0.486 -2.124 1.00 95.75 104 VAL A O 1
ATOM 780 N N . ARG A 1 105 ? 6.169 -0.554 -3.615 1.00 93.88 105 ARG A N 1
ATOM 781 C CA . ARG A 1 105 ? 7.260 -0.219 -2.701 1.00 93.88 105 ARG A CA 1
ATOM 782 C C . ARG A 1 105 ? 7.868 1.133 -3.036 1.00 93.88 105 ARG A C 1
ATOM 784 O O . ARG A 1 105 ? 8.224 1.380 -4.184 1.00 93.88 105 ARG A O 1
ATOM 791 N N . ALA A 1 106 ? 8.068 1.944 -2.005 1.00 90.62 106 ALA A N 1
ATOM 792 C CA . ALA A 1 106 ? 8.843 3.175 -2.046 1.00 90.62 106 ALA A CA 1
ATOM 793 C C . ALA A 1 106 ? 10.120 3.036 -1.201 1.00 90.62 106 ALA A C 1
ATOM 795 O O . ALA A 1 106 ? 10.108 2.321 -0.187 1.00 90.62 106 ALA A O 1
ATOM 796 N N . PRO A 1 107 ? 11.200 3.760 -1.540 1.00 84.19 107 PRO A N 1
ATOM 797 C CA . PRO A 1 107 ? 12.214 4.119 -0.557 1.00 84.19 107 PRO A CA 1
ATOM 798 C C . PRO A 1 107 ? 11.544 4.813 0.634 1.00 84.19 107 PRO A C 1
ATOM 800 O O . PRO A 1 107 ? 10.662 5.652 0.452 1.00 84.19 107 PRO A O 1
ATOM 803 N N . ALA A 1 108 ? 11.947 4.468 1.851 1.00 78.25 108 ALA A N 1
ATOM 804 C CA . ALA A 1 108 ? 11.425 5.089 3.058 1.00 78.25 108 ALA A CA 1
ATOM 805 C C . ALA A 1 108 ? 12.553 5.740 3.854 1.00 78.25 108 ALA A C 1
ATOM 807 O O . ALA A 1 108 ? 13.647 5.191 3.986 1.00 78.25 108 ALA A O 1
ATOM 808 N N . THR A 1 109 ? 12.271 6.916 4.412 1.00 70.88 109 THR A N 1
ATOM 809 C CA . THR A 1 109 ? 13.205 7.587 5.312 1.00 70.88 109 THR A CA 1
ATOM 810 C C . THR A 1 109 ? 13.293 6.800 6.609 1.00 70.88 109 THR A C 1
ATOM 812 O O . THR A 1 109 ? 12.320 6.696 7.359 1.00 70.88 109 THR A O 1
ATOM 815 N N . SER A 1 110 ? 14.471 6.247 6.863 1.00 63.09 110 SER A N 1
ATOM 816 C CA . SER A 1 110 ? 14.773 5.562 8.106 1.00 63.09 110 SER A CA 1
ATOM 817 C C . SER A 1 110 ? 14.960 6.564 9.255 1.00 63.09 110 SER A C 1
ATOM 819 O O . SER A 1 110 ? 15.705 7.535 9.094 1.00 63.09 110 SER A O 1
ATOM 821 N N . PRO A 1 111 ? 14.352 6.329 10.435 1.00 66.56 111 PRO A N 1
ATOM 822 C CA . PRO A 1 111 ? 14.699 7.045 11.664 1.00 66.56 111 PRO A CA 1
ATOM 823 C C . PRO A 1 111 ? 16.188 6.917 12.031 1.00 66.56 111 PRO A C 1
ATOM 825 O O . PRO A 1 111 ? 16.748 7.801 12.674 1.00 66.56 111 PRO A O 1
ATOM 828 N N . GLN A 1 112 ? 16.841 5.833 11.605 1.00 67.31 112 GLN A N 1
ATOM 829 C CA . GLN A 1 112 ? 18.286 5.636 11.659 1.00 67.31 112 GLN A CA 1
ATOM 830 C C . GLN A 1 112 ? 18.860 5.956 10.279 1.00 67.31 112 GLN A C 1
ATOM 832 O O . GLN A 1 112 ? 18.933 5.086 9.411 1.00 67.31 112 GLN A O 1
ATOM 837 N N . SER A 1 113 ? 19.259 7.210 10.075 1.00 65.38 113 SER A N 1
ATOM 838 C CA . SER A 1 113 ? 19.666 7.769 8.775 1.00 65.38 113 SER A CA 1
ATOM 839 C C . SER A 1 113 ? 20.782 7.011 8.042 1.00 65.38 113 SER A C 1
ATOM 841 O O . SER A 1 113 ? 20.989 7.243 6.857 1.00 65.38 113 SER A O 1
ATOM 843 N N . GLU A 1 114 ? 21.504 6.127 8.730 1.00 73.25 114 GLU A N 1
ATOM 844 C CA . GLU A 1 114 ? 22.585 5.304 8.173 1.00 73.25 114 GLU A CA 1
ATOM 845 C C . GLU A 1 114 ? 22.096 4.006 7.508 1.00 73.25 114 GLU A C 1
ATOM 847 O O . GLU A 1 114 ? 22.888 3.310 6.876 1.00 73.25 114 GLU A O 1
ATOM 852 N N . ILE A 1 115 ? 20.813 3.655 7.653 1.00 76.06 115 ILE A N 1
ATOM 853 C CA . ILE A 1 115 ? 20.262 2.378 7.188 1.00 76.06 115 ILE A CA 1
ATOM 854 C C . ILE A 1 115 ? 19.156 2.643 6.174 1.00 76.06 115 ILE A C 1
ATOM 856 O O . ILE A 1 115 ? 18.184 3.334 6.467 1.00 76.06 115 ILE A O 1
ATOM 860 N N . GLU A 1 116 ? 19.284 2.056 4.987 1.00 84.31 116 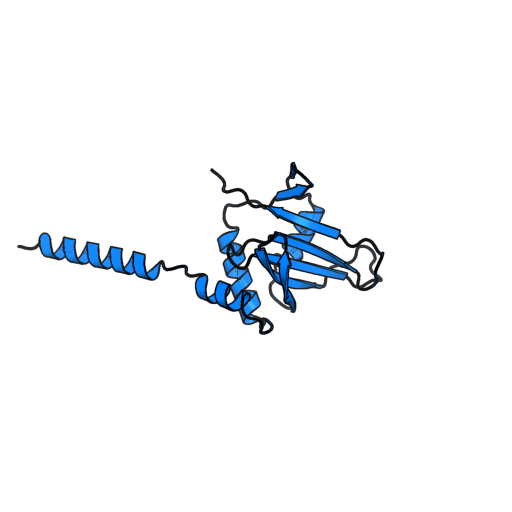GLU A N 1
ATOM 861 C CA . GLU A 1 116 ? 18.226 2.083 3.982 1.00 84.31 116 GLU A CA 1
ATOM 862 C C . GLU A 1 116 ? 16.972 1.365 4.495 1.00 84.31 116 GLU A C 1
ATOM 864 O O . GLU A 1 116 ? 17.050 0.308 5.127 1.00 84.31 116 GLU A O 1
ATOM 869 N N . ALA A 1 117 ? 15.804 1.925 4.198 1.00 87.88 117 ALA A N 1
ATOM 870 C CA . ALA A 1 117 ? 14.526 1.318 4.524 1.00 87.88 117 ALA A CA 1
ATOM 871 C C . ALA A 1 117 ? 13.555 1.441 3.352 1.00 87.88 117 ALA A C 1
ATOM 873 O O . ALA A 1 117 ? 13.693 2.293 2.472 1.00 87.88 117 ALA A O 1
ATOM 874 N N . THR A 1 118 ? 12.553 0.571 3.344 1.00 91.06 118 THR A N 1
ATOM 875 C CA . THR A 1 118 ? 11.510 0.549 2.321 1.00 91.06 118 THR A CA 1
ATOM 876 C C . THR A 1 118 ? 10.140 0.493 2.969 1.00 91.06 118 THR A C 1
ATOM 878 O O . THR A 1 118 ? 9.944 -0.188 3.974 1.00 91.06 118 THR A O 1
ATOM 881 N N . GLY A 1 119 ? 9.194 1.219 2.383 1.00 92.94 119 GLY A N 1
ATOM 882 C CA . GLY A 1 119 ? 7.781 1.159 2.726 1.00 92.94 119 GLY A CA 1
ATOM 883 C C . GLY A 1 119 ? 7.043 0.438 1.609 1.00 92.94 119 GLY A C 1
ATOM 884 O O . GLY A 1 119 ? 7.162 0.825 0.449 1.00 92.94 119 GLY A O 1
ATOM 885 N N . THR A 1 120 ? 6.298 -0.612 1.932 1.00 95.56 120 THR A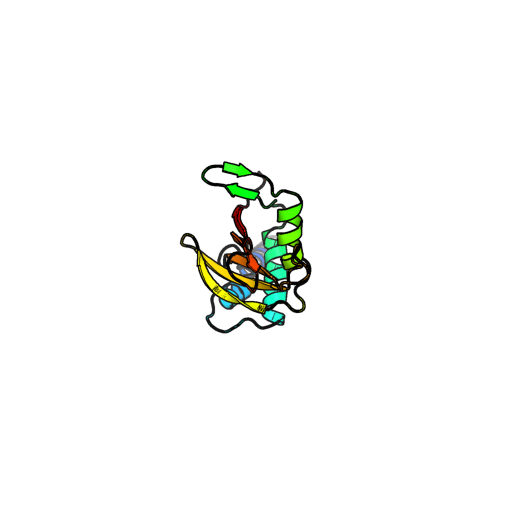 N 1
ATOM 886 C CA . THR A 1 120 ? 5.491 -1.368 0.970 1.00 95.56 120 THR A CA 1
ATOM 887 C C . THR A 1 120 ? 4.022 -1.283 1.352 1.00 95.56 120 THR A C 1
ATOM 889 O O . THR A 1 120 ? 3.635 -1.686 2.449 1.00 95.56 120 THR A O 1
ATOM 892 N N . VAL A 1 121 ? 3.189 -0.801 0.430 1.00 95.9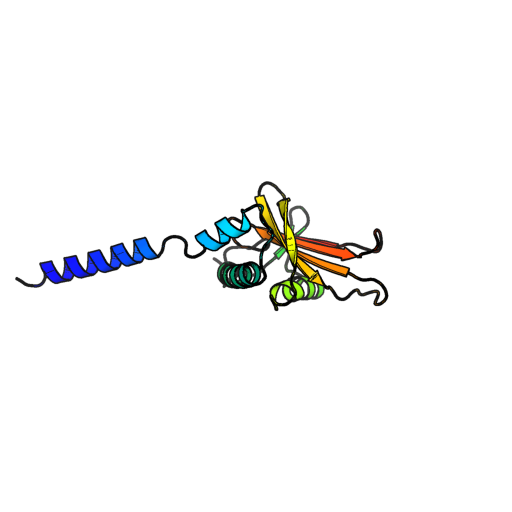4 121 VAL A N 1
ATOM 893 C CA . VAL A 1 121 ? 1.730 -0.862 0.547 1.00 95.94 121 VAL A CA 1
ATOM 894 C C . VAL A 1 121 ? 1.221 -2.045 -0.260 1.00 95.94 121 VAL A C 1
ATOM 896 O O . VAL A 1 121 ? 1.448 -2.144 -1.464 1.00 95.94 121 VAL A O 1
ATOM 899 N N . TRP A 1 122 ? 0.507 -2.942 0.408 1.00 97.31 122 TRP A N 1
ATOM 900 C CA . TRP A 1 122 ? -0.127 -4.108 -0.192 1.00 97.31 122 TRP A CA 1
ATOM 901 C C . TRP A 1 122 ? -1.580 -3.787 -0.524 1.00 97.31 122 TRP A C 1
ATOM 903 O O . TRP A 1 122 ? -2.405 -3.630 0.376 1.00 97.31 122 TRP A O 1
ATOM 913 N N . ILE A 1 123 ? -1.885 -3.690 -1.815 1.00 97.06 123 ILE A N 1
ATOM 914 C CA . ILE A 1 123 ? -3.201 -3.324 -2.342 1.00 97.06 123 ILE A CA 1
ATOM 915 C C . ILE A 1 123 ? -3.989 -4.600 -2.622 1.00 97.06 123 ILE A C 1
ATOM 917 O O . ILE A 1 123 ? -3.521 -5.466 -3.361 1.00 97.06 123 ILE A O 1
ATOM 921 N N . ASP A 1 124 ? -5.189 -4.722 -2.060 1.00 96.69 124 ASP A N 1
ATOM 922 C CA . ASP A 1 124 ? -6.103 -5.818 -2.378 1.00 96.69 124 ASP A CA 1
ATOM 923 C C . ASP A 1 124 ? -6.562 -5.720 -3.837 1.00 96.69 124 ASP A C 1
ATOM 925 O O . ASP A 1 124 ? -7.147 -4.727 -4.266 1.00 96.69 124 ASP A O 1
ATOM 929 N N . VAL A 1 125 ? -6.311 -6.776 -4.610 1.00 95.94 125 VAL A N 1
ATOM 930 C CA . VAL A 1 125 ? -6.553 -6.792 -6.059 1.00 95.94 125 VAL A CA 1
ATOM 931 C C . VAL A 1 125 ? -8.043 -6.699 -6.407 1.00 95.94 125 VAL A C 1
ATOM 933 O O . VAL A 1 125 ? -8.401 -6.291 -7.509 1.00 95.94 125 VAL A O 1
ATOM 936 N N . SER A 1 126 ? -8.936 -7.097 -5.503 1.00 93.56 126 SER A N 1
ATOM 937 C CA . SER A 1 126 ? -10.379 -7.125 -5.765 1.00 93.56 126 SER A CA 1
ATOM 938 C C . SER A 1 126 ? -11.048 -5.805 -5.397 1.00 93.56 126 SER A C 1
ATOM 940 O O . SER A 1 126 ? -11.881 -5.305 -6.157 1.00 93.56 126 SER A O 1
ATOM 942 N N . SER A 1 127 ? -10.687 -5.247 -4.242 1.00 93.88 127 SER A N 1
ATOM 943 C CA . SER A 1 127 ? -11.281 -4.015 -3.708 1.00 93.88 127 SER A CA 1
ATOM 944 C C . SER A 1 127 ? -10.506 -2.746 -4.058 1.00 93.88 127 SER A C 1
ATOM 946 O O . SER 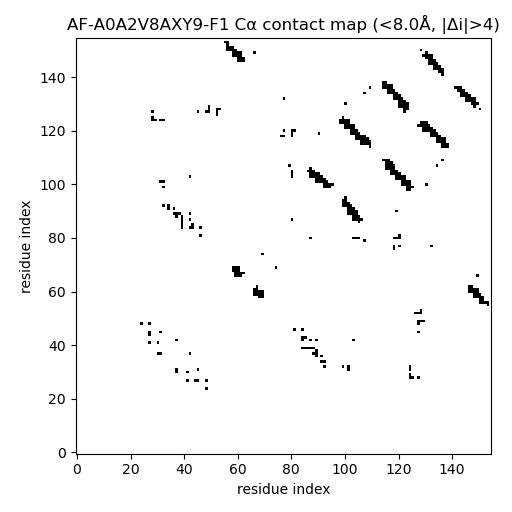A 1 127 ? -11.075 -1.663 -3.959 1.00 93.88 127 SER A O 1
ATOM 948 N N . LEU A 1 128 ? -9.239 -2.875 -4.471 1.00 95.25 128 LEU A N 1
ATOM 949 C CA . LEU A 1 128 ? -8.294 -1.776 -4.709 1.00 95.25 128 LEU A CA 1
ATOM 950 C C . LEU A 1 128 ? -8.004 -0.927 -3.469 1.00 95.25 128 LEU A C 1
ATOM 952 O O . LEU A 1 128 ? -7.459 0.169 -3.567 1.00 95.25 128 LEU A O 1
ATOM 956 N N . LEU A 1 129 ? -8.350 -1.440 -2.292 1.00 95.00 129 LEU A N 1
ATOM 957 C CA . LEU A 1 129 ? -8.038 -0.803 -1.027 1.00 95.00 129 LEU A CA 1
ATOM 958 C C . LEU A 1 129 ? -6.685 -1.308 -0.513 1.00 95.00 129 LEU A C 1
ATOM 960 O O . LEU A 1 129 ? -6.397 -2.507 -0.609 1.00 95.00 129 LEU A O 1
ATOM 964 N N . PRO A 1 130 ? -5.853 -0.428 0.068 1.00 95.38 130 PRO A N 1
ATOM 965 C CA . PRO A 1 130 ? -4.707 -0.849 0.855 1.00 95.38 130 PRO A CA 1
ATOM 966 C C . PRO A 1 130 ? -5.155 -1.819 1.949 1.00 95.38 130 PRO A C 1
ATOM 968 O O . PRO A 1 130 ? -6.148 -1.586 2.629 1.00 95.38 130 PRO A O 1
ATOM 971 N N . ARG A 1 131 ? -4.434 -2.917 2.136 1.00 95.12 131 ARG A N 1
ATOM 972 C CA . ARG A 1 131 ? -4.770 -3.921 3.152 1.00 95.12 131 ARG A CA 1
ATOM 973 C C . ARG A 1 131 ? -3.697 -4.069 4.208 1.00 95.12 131 ARG A C 1
ATOM 975 O O . ARG A 1 131 ? -4.005 -4.429 5.336 1.00 95.12 131 ARG A O 1
ATOM 982 N N . ARG A 1 132 ? -2.449 -3.781 3.857 1.00 95.19 132 ARG A N 1
ATOM 983 C CA . ARG A 1 132 ? -1.320 -3.859 4.777 1.00 95.19 132 ARG A CA 1
ATOM 984 C C . ARG A 1 132 ? -0.245 -2.876 4.366 1.00 95.19 132 ARG A C 1
ATOM 986 O O . ARG A 1 132 ? 0.004 -2.696 3.175 1.00 95.19 132 ARG A O 1
ATOM 993 N N . TYR A 1 133 ? 0.399 -2.287 5.355 1.00 94.75 133 TYR A N 1
ATOM 994 C CA . TYR A 1 133 ? 1.640 -1.556 5.184 1.00 94.75 133 TYR A CA 1
ATOM 995 C C . TYR A 1 133 ? 2.768 -2.319 5.874 1.00 94.75 133 TYR A C 1
ATOM 997 O O . TYR A 1 133 ? 2.566 -2.890 6.948 1.00 94.75 133 TYR A O 1
ATOM 1005 N N . GLU A 1 134 ? 3.940 -2.333 5.251 1.00 94.25 134 GLU A N 1
ATOM 1006 C CA . GLU A 1 134 ? 5.163 -2.902 5.809 1.00 94.25 134 GLU A CA 1
ATOM 1007 C C . GLU A 1 134 ? 6.303 -1.905 5.653 1.00 94.25 134 GLU A C 1
ATOM 1009 O O . GLU A 1 134 ? 6.579 -1.439 4.550 1.00 94.25 134 GLU A O 1
ATOM 1014 N N . PHE A 1 135 ? 6.968 -1.598 6.757 1.00 91.19 135 PHE A N 1
ATOM 1015 C CA . PHE A 1 135 ? 8.234 -0.893 6.780 1.00 91.19 135 PHE A CA 1
ATOM 1016 C C . PHE A 1 135 ? 9.333 -1.897 7.096 1.00 91.19 135 PHE A C 1
ATOM 1018 O O . PHE A 1 135 ? 9.270 -2.600 8.107 1.00 91.19 135 PHE A O 1
ATOM 1025 N N . THR A 1 136 ? 10.337 -1.962 6.232 1.00 90.44 136 THR A N 1
ATOM 1026 C CA . THR A 1 136 ? 11.418 -2.940 6.341 1.00 90.44 136 THR A CA 1
ATOM 1027 C C . THR A 1 136 ? 12.755 -2.249 6.167 1.00 90.44 136 THR A C 1
ATOM 1029 O O . THR A 1 136 ? 12.976 -1.570 5.158 1.00 90.44 136 THR A O 1
ATOM 1032 N N . TYR A 1 137 ? 13.649 -2.444 7.131 1.00 87.31 137 TYR A N 1
ATOM 1033 C CA . TYR A 1 137 ? 15.047 -2.051 6.995 1.00 87.31 137 TYR A CA 1
ATOM 1034 C C . TYR A 1 137 ? 15.777 -3.006 6.049 1.00 87.31 137 TYR A C 1
ATOM 1036 O O . TYR A 1 137 ? 15.508 -4.205 6.018 1.00 87.31 137 TYR A O 1
ATOM 1044 N N . ALA A 1 138 ? 16.764 -2.498 5.313 1.00 83.69 138 ALA A N 1
ATOM 1045 C CA . ALA A 1 138 ? 17.650 -3.337 4.505 1.00 83.69 138 ALA A CA 1
ATOM 1046 C C . ALA A 1 138 ? 18.446 -4.337 5.367 1.00 83.69 138 ALA A C 1
ATOM 1048 O O . ALA A 1 138 ? 18.809 -5.416 4.899 1.00 83.69 138 ALA A O 1
ATOM 1049 N N . MET A 1 139 ? 18.692 -3.994 6.636 1.00 81.44 139 MET A N 1
ATOM 1050 C CA . MET A 1 139 ? 19.296 -4.886 7.620 1.00 81.44 139 MET A CA 1
ATOM 1051 C C . MET A 1 139 ? 18.226 -5.480 8.553 1.00 81.44 139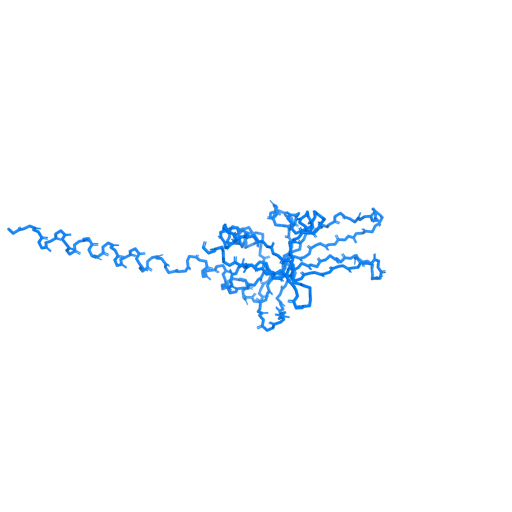 MET A C 1
ATOM 1053 O O . MET A 1 139 ? 17.490 -4.719 9.184 1.00 81.44 139 MET A O 1
ATOM 1057 N N . PRO A 1 140 ? 18.153 -6.815 8.709 1.00 74.50 140 PRO A N 1
ATOM 1058 C CA . PRO A 1 140 ? 17.208 -7.452 9.625 1.00 74.50 140 PRO A CA 1
ATOM 1059 C C . PRO A 1 140 ? 17.436 -7.053 11.090 1.00 74.50 140 PRO A C 1
ATOM 1061 O O . PRO A 1 140 ? 18.575 -6.919 11.533 1.00 74.50 140 PRO A O 1
ATOM 1064 N N . GLY A 1 141 ? 16.354 -6.947 11.868 1.00 73.00 141 GLY A N 1
ATOM 1065 C CA . GLY A 1 141 ? 16.418 -6.778 13.329 1.00 73.00 141 GLY A CA 1
ATOM 1066 C C . GLY A 1 141 ? 16.464 -5.331 13.836 1.00 73.00 141 GLY A C 1
ATOM 1067 O O . GLY A 1 141 ? 16.557 -5.125 15.043 1.00 73.00 141 GLY A O 1
ATOM 1068 N N . PHE A 1 142 ? 16.345 -4.339 12.949 1.00 74.81 142 PHE A N 1
ATOM 1069 C CA . PHE A 1 142 ? 16.389 -2.909 13.298 1.00 74.81 142 PHE A CA 1
ATOM 1070 C C . PHE A 1 142 ? 15.018 -2.280 13.599 1.00 74.81 142 PHE A C 1
ATOM 1072 O O . PHE A 1 142 ? 14.932 -1.081 13.851 1.00 74.81 142 PHE A O 1
ATOM 1079 N N . GLY A 1 143 ? 13.963 -3.100 13.653 1.00 75.00 143 GLY A N 1
ATOM 1080 C CA . GLY A 1 143 ? 12.620 -2.671 14.050 1.00 75.00 143 GLY A CA 1
ATOM 1081 C C . GLY A 1 143 ? 11.647 -2.537 12.884 1.00 75.00 143 GLY A C 1
ATOM 1082 O O . GLY A 1 143 ? 10.987 -1.510 12.758 1.00 75.00 143 GLY A O 1
ATOM 1083 N N . ASP A 1 144 ? 11.554 -3.569 12.043 1.00 84.31 144 ASP A N 1
ATOM 1084 C CA . ASP A 1 144 ? 10.523 -3.648 11.006 1.00 84.31 144 ASP A CA 1
ATOM 1085 C C . ASP A 1 144 ? 9.131 -3.482 11.628 1.00 84.31 144 ASP A C 1
ATOM 1087 O O . ASP A 1 144 ? 8.832 -4.043 12.689 1.00 84.31 144 ASP A O 1
ATOM 1091 N N . THR A 1 145 ? 8.265 -2.726 10.959 1.00 87.25 145 THR A N 1
ATOM 1092 C CA . THR A 1 145 ? 6.882 -2.535 11.400 1.00 87.25 145 THR A CA 1
ATOM 1093 C C . THR A 1 145 ? 5.918 -2.986 10.320 1.00 87.25 145 THR A C 1
ATOM 1095 O O . THR A 1 145 ? 6.179 -2.886 9.123 1.00 87.25 145 THR A O 1
ATOM 1098 N N . ALA A 1 146 ? 4.775 -3.508 10.745 1.00 91.75 146 ALA A N 1
ATOM 1099 C CA . ALA A 1 146 ? 3.689 -3.837 9.845 1.00 91.75 146 ALA A CA 1
ATOM 1100 C C . ALA A 1 146 ? 2.356 -3.572 10.533 1.00 91.75 146 ALA A C 1
ATOM 1102 O O . ALA A 1 146 ? 2.196 -3.860 11.721 1.00 91.75 146 ALA A O 1
ATOM 1103 N N . PHE A 1 147 ? 1.397 -3.056 9.775 1.00 92.38 147 PHE A N 1
ATOM 1104 C CA . PHE A 1 147 ? 0.034 -2.871 10.252 1.00 92.38 147 PHE A CA 1
ATOM 1105 C C . PHE A 1 147 ? -0.975 -3.168 9.149 1.00 92.38 147 PHE A C 1
ATOM 1107 O O . PHE A 1 147 ? -0.763 -2.851 7.975 1.00 92.38 147 PHE A O 1
ATOM 1114 N N . ASP A 1 148 ? -2.081 -3.791 9.546 1.00 93.81 148 ASP A N 1
ATOM 1115 C CA . ASP A 1 148 ? -3.172 -4.138 8.645 1.00 93.81 148 ASP A CA 1
ATOM 1116 C C . ASP A 1 148 ? -4.208 -3.014 8.622 1.00 93.81 148 ASP A C 1
ATOM 1118 O O . ASP A 1 148 ? -4.578 -2.451 9.657 1.00 93.81 148 ASP A O 1
ATOM 1122 N N . LEU A 1 149 ? -4.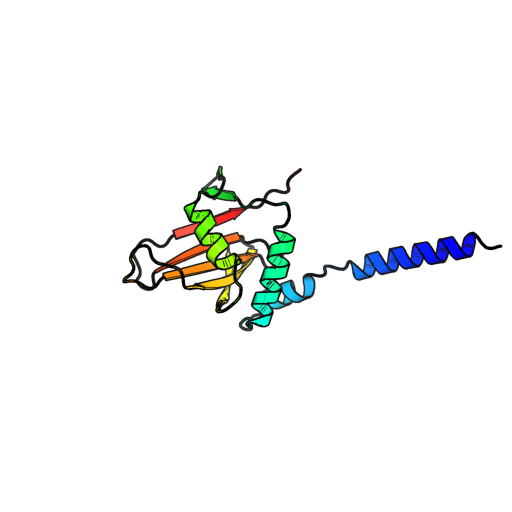677 -2.700 7.421 1.00 93.25 149 LEU A N 1
ATOM 1123 C CA . LEU A 1 149 ? -5.600 -1.617 7.134 1.00 93.25 149 LEU A CA 1
ATOM 1124 C C . LEU A 1 149 ? -7.002 -2.164 6.903 1.00 93.25 149 LEU A C 1
ATOM 1126 O O . LEU A 1 149 ? -7.213 -3.151 6.195 1.00 93.25 149 LEU A O 1
ATOM 1130 N N . VAL A 1 150 ? -7.975 -1.481 7.490 1.00 92.88 150 VAL A N 1
ATOM 1131 C CA . VAL A 1 150 ? -9.399 -1.724 7.289 1.00 92.88 150 VAL A CA 1
ATOM 1132 C C . VAL A 1 150 ? -10.084 -0.416 6.928 1.00 92.88 150 VAL A C 1
ATOM 1134 O O . VAL A 1 150 ? -9.710 0.656 7.401 1.00 92.88 150 VAL A O 1
ATOM 1137 N N . PHE A 1 151 ? -11.083 -0.513 6.062 1.00 89.62 151 PHE A N 1
ATOM 1138 C CA . PHE A 1 151 ? -11.859 0.618 5.576 1.00 89.62 151 PHE A CA 1
ATOM 1139 C C . PHE A 1 151 ? -13.321 0.330 5.881 1.00 89.62 151 PHE A C 1
ATOM 1141 O O . PHE A 1 151 ? -13.868 -0.675 5.425 1.00 89.62 151 PHE A O 1
ATOM 1148 N N . GLU A 1 152 ? -13.945 1.192 6.671 1.00 76.38 152 GLU A N 1
ATOM 1149 C CA . GLU A 1 152 ? -15.385 1.142 6.900 1.00 76.38 152 GLU A CA 1
ATOM 1150 C C . GLU A 1 152 ? -16.087 1.918 5.780 1.00 76.38 152 GLU A C 1
ATOM 1152 O O . GLU A 1 152 ? -15.583 2.939 5.304 1.00 76.38 152 GLU A O 1
ATOM 1157 N N . ASN A 1 153 ? -17.253 1.435 5.347 1.00 56.50 153 ASN A N 1
ATOM 1158 C CA . ASN A 1 153 ? -18.155 2.281 4.578 1.00 56.50 153 ASN A CA 1
ATOM 1159 C C . ASN A 1 153 ? -18.721 3.315 5.547 1.00 56.50 153 ASN A C 1
ATOM 1161 O O . ASN A 1 153 ? -19.369 2.949 6.527 1.00 56.50 153 ASN A O 1
ATOM 1165 N N . THR A 1 154 ? -18.454 4.587 5.282 1.00 43.03 154 THR A N 1
ATOM 1166 C CA . THR A 1 154 ? -19.125 5.685 5.972 1.00 43.03 154 THR A CA 1
ATOM 1167 C C . THR A 1 154 ? -20.630 5.530 5.704 1.00 43.03 154 THR A C 1
ATOM 1169 O O . THR A 1 154 ? -20.990 5.405 4.529 1.00 43.03 154 THR A O 1
ATOM 1172 N N . PRO A 1 155 ? -21.477 5.404 6.744 1.00 42.59 155 PRO A N 1
ATOM 1173 C CA . PRO A 1 155 ? -22.914 5.183 6.582 1.00 42.59 155 PRO A CA 1
ATOM 1174 C C . PRO A 1 155 ? -23.618 6.337 5.863 1.00 42.59 155 PRO A C 1
ATOM 1176 O O . PRO A 1 155 ? -23.126 7.487 5.955 1.00 42.59 155 PRO A O 1
#

Mean predicted aligned error: 9.37 Å

Secondary structure (DSSP, 8-state):
--HHHHHHHHHHHHHHHHHH-S-TTHHHHHHHHSSSPPPHHHHHHHHHHHHHHHTT--EEEEETTEEEE--HHHHHHHHHHHS--TT-EEEEEEEETTEEEEEEEEEE--SSTTS-EEEEEEEETTT--EEEEEEEESSTTS--EEEEEEEPPP-

Radius of gyration: 19.92 Å; Cα contacts (8 Å, |Δi|>4): 240; chains: 1; bounding box: 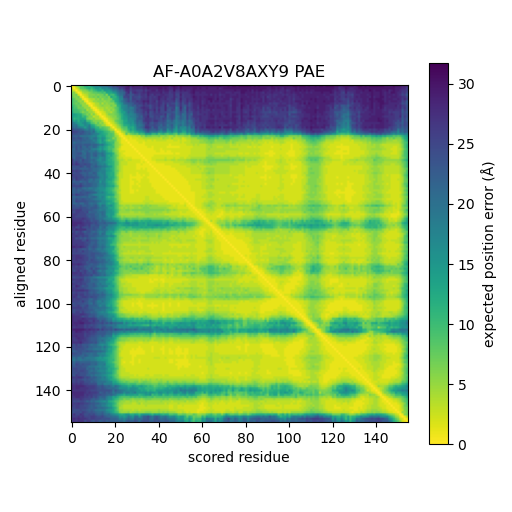70×26×50 Å

Solvent-accessible surface area (backbone atoms only — not comparable to full-atom values): 8861 Å² total; per-residue (Å²): 143,60,70,72,60,54,54,52,52,53,52,51,52,54,52,50,51,60,63,67,62,57,58,85,57,47,69,55,30,54,52,54,67,43,90,66,80,63,50,65,70,51,47,42,55,45,50,57,49,26,54,59,56,40,58,85,39,64,71,24,35,51,57,89,95,45,77,41,72,57,52,75,66,58,44,50,56,55,44,62,48,74,69,50,61,75,88,48,42,66,66,48,75,48,78,54,97,92,39,54,25,31,26,42,28,26,84,37,90,39,96,56,81,91,45,62,26,33,33,32,43,26,26,27,36,87,69,36,38,64,39,33,41,37,39,41,51,78,56,87,91,81,70,64,46,70,49,36,42,44,70,59,82,69,128

pLDDT: mean 83.05, std 15.79, range [41.81, 97.94]

=== Feature glossary ===
A reading guide for the features in this record.

Start from the sequence.

  · Sequence gives the chain of amino acids in standard one-letter code (A=alanine, C=cysteine, …, Y=tyrosine), read N→C. It is the only feature that is directly encoded by the gene; all structural features are derived from the folded form of this sequence.

Fold it, and you get atomic coordinates and the backbone conformation that goes with them.

  · The mmCIF table is the protein's shape written out atom by atom. For each backbone N, Cα, C, and carbonyl O, it records an (x, y, z) coordinate triple in Å plus the residue type, chain letter, and residue number.

  · Backbone dihedral angles. Every residue except chain termini has a φ (preceding-C → N → Cα → C) and a ψ (N → Cα → C → next-N). They are reported in degrees following the IUPAC sign convention. Secondary structure is essentially a statement about which (φ, ψ) basin each residue occupies.

  · DSSP 8-state secondary structure assigns each residue one of H (α-helix), G (3₁₀-helix), I (π-helix), E (extended β-strand), B (isolated β-bridge), T (hydrogen-bonded turn), S (bend), or '-' (coil). The assignment is computed from backbone hydrogen-bond geometry via the Kabsch–Sander algorithm.

  · P-SEA three-state annotation labels each residue as helix, strand, or coil based purely on the geometry of the Cα trace. It serves as a fallback when the full backbone (and thus DSSP) is unavailable.

Summarize the fold with a handful of shape descriptors and a per-residue structural alphabet.

  · Radius of gyration (Rg) is the root-mean-square distance of Cα atoms from their centroid — a single number for overall size and compactness. A globular domain of N residues has Rg ≈ 2.2·N^0.38 Å; an extended or disordered chain has a much larger Rg. The Cα contact count is the number of residue pairs whose Cα atoms are within 8 Å and are more than four positions apart in sequence — a standard proxy for tertiary packing density. The bounding box is the smallest axis-aligned box enclosing all Cα atoms.

  · Foldseek's 3Di representation compresses backbone geometry into a per-residue letter drawn from a learned twenty-state alphabet. It captures the tertiary interaction pattern around each residue — which residues are packed against it in space, regardless of where they are in sequence.

  · Accessible surface area quantifies burial. A residue with SASA near zero is packed into the hydrophobic core; one with SASA >100 Å² sits on the surface. Computed here via the Shrake–Rupley numerical algorithm with a 1.4 Å probe.

Ask how reliable the model is.

  · For AlphaFold models, the B-factor field carries pLDDT — the model's own estimate of local accuracy on a 0–100 scale. Regions with pLDDT<50 should be treated as essentially unmodeled; they often correspond to intrinsically disordered segments.

  · For experimental (PDB) structures, the B-factor (temperature factor) quantifies the positional spread of each atom in the crystal — a combination of thermal vibration and static disorder — in units of Å². High B-factors mark flexible loops or poorly resolved regions; low B-factors mark the rigid, well-ordered core.

  · PAE(i, j) answers: if I align the predicted and true structures on residue i, how far off (in Å) do I expect residue j to be? A block-diagonal PAE matrix with low values on the blocks and high values off-diagonal is the signature of a multi-domain protein with confidently predicted domains but uncertain inter-domain orientation.

Place it in context: what it resembles, what it is annotated as, and how it looks.

  · Structural nearest neighbors (via Foldseek easy-search vs the PDB). Reported per hit: target PDB id, E-value, and alignment TM-score. A TM-score above ~0.5 is the conventional threshold for 'same fold'.

  · Functional annotations link the protein to curated databases. InterPro entries identify conserved domains and families by matching the sequence against member-database signatures (Pfam, PROSITE, CDD, …). Gene Ontology (GO) terms describe molecular function, biological process, and cellular component in a controlled vocabulary. CATH places the structure in a hierarchical fold classification (Class/Architecture/Topology/Homologous-superfamily). The organism is the source species.

  · Plot images: a contact map (which residues are close in 3D, as an N×N binary image), a Ramachandran scatter (backbone torsion angles, revealing secondary-structure composition at a glance), and — for AlphaFold structures — a PAE heatmap (pairwise prediction confidence).

  · Structure images are PyMOL renders from six orthogonal camera directions. Cartoon representation draws helices as coils and strands as arrows; sticks shows the backbone as bonds; surface shows the solvent-excluded envelope. Rainbow coloring maps sequence position to hue (blue→red, N→C); chain coloring assigns a distinct color per polypeptide.